Protein AF-A0A2M7EI21-F1 (afdb_monomer_lite)

Sequence (70 aa):
MLIVLVDYGFWAVQLNHFMVVVGYNGDGVIVNSGKDKGKFIPEGAFIKTWEKTKFWTLLIKKSESSLMNR

pLDDT: mean 92.83, std 11.3, range [51.53, 98.62]

Radius of gyration: 15.03 Å; chains: 1; bounding box: 44×24×40 Å

Secondary structure (DSSP, 8-state):
-EEEEEE--BTTB--EEEEEEEEE-SSEEEEEETTEEEEEEEHHHHHHHHHTTTT-EEE------SSS--

Structure (mmCIF, N/CA/C/O backbone):
data_AF-A0A2M7EI21-F1
#
_entry.id   AF-A0A2M7EI21-F1
#
loop_
_atom_site.group_PDB
_atom_site.id
_atom_site.type_symbol
_atom_site.label_atom_id
_atom_site.label_alt_id
_atom_site.label_comp_id
_atom_site.label_asym_id
_atom_site.label_entity_id
_atom_site.label_seq_id
_atom_site.pdbx_PDB_ins_code
_atom_site.Cartn_x
_atom_site.Cartn_y
_atom_site.Cartn_z
_atom_site.occupancy
_atom_site.B_iso_or_equiv
_atom_site.auth_seq_id
_atom_site.auth_comp_id
_atom_site.auth_asym_id
_atom_site.auth_atom_id
_atom_site.pdbx_PDB_model_num
ATOM 1 N N . MET A 1 1 ? -10.813 -0.970 9.310 1.00 94.12 1 MET A N 1
ATOM 2 C CA . MET A 1 1 ? -10.102 -0.052 8.393 1.00 94.12 1 MET A CA 1
ATOM 3 C C . MET A 1 1 ? -8.692 -0.573 8.193 1.00 94.12 1 MET A C 1
ATOM 5 O O . MET A 1 1 ? -8.060 -0.907 9.188 1.00 94.12 1 MET A O 1
ATOM 9 N N . LEU A 1 2 ? -8.231 -0.671 6.946 1.00 97.88 2 LEU A N 1
ATOM 10 C CA . LEU A 1 2 ? -6.887 -1.138 6.613 1.00 97.88 2 LEU A CA 1
ATOM 11 C C . LEU A 1 2 ? -6.079 0.032 6.047 1.00 97.88 2 LEU A C 1
ATOM 13 O O . LEU A 1 2 ? -6.469 0.613 5.037 1.00 97.88 2 LEU A O 1
ATOM 17 N N . ILE A 1 3 ? -4.989 0.392 6.717 1.00 98.50 3 ILE A N 1
ATOM 18 C CA . ILE A 1 3 ? -4.040 1.407 6.255 1.00 98.50 3 ILE A CA 1
ATOM 19 C C . ILE A 1 3 ? -2.772 0.685 5.825 1.00 98.50 3 ILE A C 1
ATOM 21 O O . ILE A 1 3 ? -2.279 -0.176 6.552 1.00 98.50 3 ILE A O 1
ATOM 25 N N . VAL A 1 4 ? -2.236 1.051 4.670 1.00 98.62 4 VAL A N 1
ATOM 26 C CA . VAL A 1 4 ? -0.977 0.508 4.152 1.00 98.62 4 VAL A CA 1
ATOM 27 C C . VAL A 1 4 ? 0.001 1.641 3.892 1.00 98.62 4 VAL A C 1
ATOM 29 O O . VAL A 1 4 ? -0.403 2.766 3.583 1.00 98.62 4 VAL A O 1
ATOM 32 N N . LEU A 1 5 ? 1.285 1.333 4.032 1.00 98.62 5 LEU A N 1
ATOM 33 C CA . LEU A 1 5 ? 2.383 2.209 3.647 1.00 98.62 5 LEU A CA 1
ATOM 34 C C . LEU A 1 5 ? 2.968 1.669 2.349 1.00 98.62 5 LEU A C 1
ATOM 36 O O . LEU A 1 5 ? 3.337 0.501 2.296 1.00 98.62 5 LEU A O 1
ATOM 40 N N . VAL A 1 6 ? 3.087 2.502 1.324 1.00 98.25 6 VAL A N 1
ATOM 41 C CA . VAL A 1 6 ? 3.761 2.138 0.072 1.00 98.25 6 VAL A CA 1
ATOM 42 C C . VAL A 1 6 ? 4.918 3.087 -0.204 1.00 98.25 6 VAL A C 1
ATOM 44 O O . VAL A 1 6 ? 4.924 4.210 0.298 1.00 98.25 6 VAL A O 1
ATOM 47 N N . ASP A 1 7 ? 5.861 2.654 -1.036 1.00 98.06 7 ASP A N 1
ATOM 48 C CA . ASP A 1 7 ? 6.978 3.480 -1.487 1.00 98.06 7 ASP A CA 1
ATOM 49 C C . ASP A 1 7 ? 6.962 3.651 -3.018 1.00 98.06 7 ASP A C 1
ATOM 51 O O . ASP A 1 7 ? 7.209 2.718 -3.798 1.00 98.06 7 ASP A O 1
ATOM 55 N N . TYR A 1 8 ? 6.679 4.877 -3.463 1.00 95.88 8 TYR A N 1
ATOM 56 C CA . TYR A 1 8 ? 6.722 5.266 -4.878 1.00 95.88 8 TYR A CA 1
ATOM 57 C C . TYR A 1 8 ? 8.121 5.667 -5.361 1.00 95.88 8 TYR A C 1
ATOM 59 O O . TYR A 1 8 ? 8.300 6.000 -6.531 1.00 95.88 8 TYR A O 1
ATOM 67 N N . GLY A 1 9 ? 9.110 5.628 -4.475 1.00 92.62 9 GLY A N 1
ATOM 68 C CA . GLY A 1 9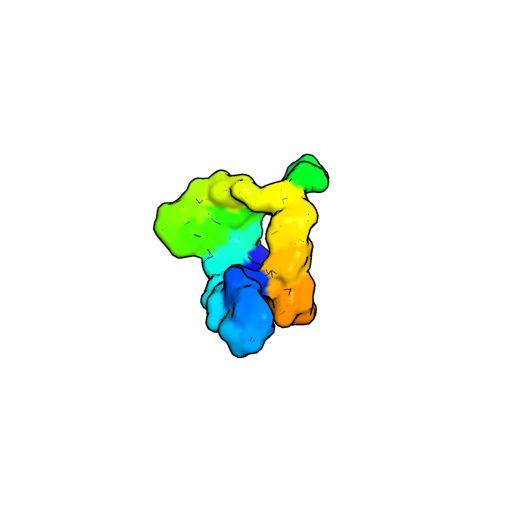 ? 10.486 6.003 -4.730 1.00 92.62 9 GLY A CA 1
ATOM 69 C C . GLY A 1 9 ? 11.197 5.106 -5.742 1.00 92.62 9 GLY A C 1
ATOM 70 O O . GLY A 1 9 ? 10.732 4.015 -6.101 1.00 92.62 9 GLY A O 1
ATOM 71 N N . PHE A 1 10 ? 12.349 5.567 -6.214 1.00 90.56 10 PHE A N 1
ATOM 72 C CA . PHE A 1 10 ? 13.181 4.863 -7.185 1.00 90.56 10 PHE A CA 1
ATOM 73 C C . PHE A 1 10 ? 14.649 4.907 -6.753 1.00 90.56 10 PHE A C 1
ATOM 75 O O . PHE A 1 10 ? 15.132 5.930 -6.264 1.00 90.56 10 PHE A O 1
ATOM 82 N N . TRP A 1 11 ? 15.358 3.791 -6.949 1.00 86.75 11 TRP A N 1
ATOM 83 C CA . TRP A 1 11 ? 16.745 3.596 -6.510 1.00 86.75 11 TRP A CA 1
ATOM 84 C C . TRP A 1 11 ? 16.937 3.891 -5.014 1.00 86.75 11 TRP A C 1
ATOM 86 O O . TRP A 1 11 ? 16.414 3.156 -4.184 1.00 86.75 11 TRP A O 1
ATOM 96 N N . ALA A 1 12 ? 17.694 4.935 -4.670 1.00 89.50 12 ALA A N 1
ATOM 97 C CA . ALA A 1 12 ? 18.030 5.296 -3.297 1.00 89.50 12 ALA A CA 1
ATOM 98 C C . ALA A 1 12 ? 17.057 6.320 -2.680 1.00 89.50 12 ALA A C 1
ATOM 100 O O . ALA A 1 12 ? 17.218 6.688 -1.519 1.00 89.50 12 ALA A O 1
ATOM 101 N N . VAL A 1 13 ? 16.064 6.801 -3.437 1.00 91.12 13 VAL A N 1
ATOM 102 C CA . VAL A 1 13 ? 15.093 7.797 -2.965 1.00 91.12 13 VAL A CA 1
ATOM 103 C C . VAL A 1 13 ? 13.812 7.089 -2.547 1.00 91.12 13 VAL A C 1
ATOM 105 O O . VAL A 1 13 ? 13.215 6.398 -3.368 1.00 91.12 13 VAL A O 1
ATOM 108 N N . GLN A 1 14 ? 13.371 7.300 -1.305 1.00 92.94 14 GLN A N 1
ATOM 109 C CA . GLN A 1 14 ? 12.072 6.834 -0.805 1.00 92.94 14 GLN A CA 1
ATOM 110 C C . GLN A 1 14 ? 11.016 7.933 -0.967 1.00 92.94 14 GLN A C 1
ATOM 112 O O . GLN A 1 14 ? 11.257 9.091 -0.628 1.00 92.94 14 GLN A O 1
ATOM 117 N N . LEU A 1 15 ? 9.830 7.558 -1.441 1.00 96.44 15 LEU A N 1
ATOM 118 C CA . LEU A 1 15 ? 8.634 8.400 -1.517 1.00 96.44 15 LEU A CA 1
ATOM 119 C C . LEU A 1 15 ? 7.482 7.666 -0.827 1.00 96.44 15 LEU A C 1
ATOM 121 O O . LEU A 1 15 ? 6.550 7.165 -1.462 1.00 96.44 15 LEU A O 1
ATOM 125 N N . ASN A 1 16 ? 7.603 7.585 0.495 1.00 97.12 16 ASN A N 1
ATOM 126 C CA . ASN A 1 16 ? 6.661 6.913 1.377 1.00 97.12 16 ASN A CA 1
AT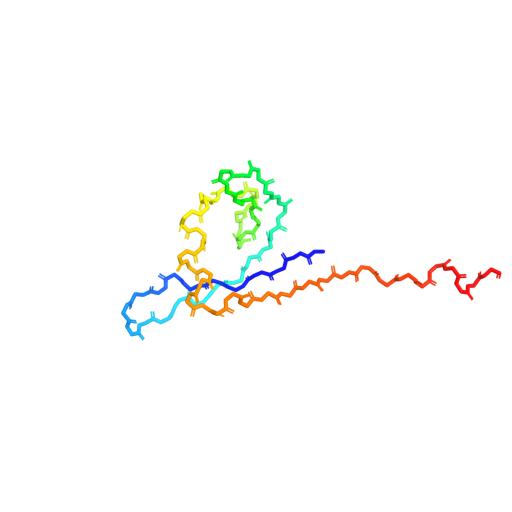OM 127 C C . ASN A 1 16 ? 5.294 7.604 1.374 1.00 97.12 16 ASN A C 1
ATOM 129 O O . ASN A 1 16 ? 5.197 8.824 1.509 1.00 97.12 16 ASN A O 1
ATOM 133 N N . HIS A 1 17 ? 4.231 6.809 1.266 1.00 97.38 17 HIS A N 1
ATOM 134 C CA . HIS A 1 17 ? 2.860 7.301 1.194 1.00 97.38 17 HIS A CA 1
ATOM 135 C C . HIS A 1 17 ? 1.882 6.348 1.881 1.00 97.38 17 HIS A C 1
ATOM 137 O O . HIS A 1 17 ? 1.867 5.149 1.597 1.00 97.38 17 HIS A O 1
ATOM 143 N N . PHE A 1 18 ? 1.035 6.882 2.762 1.00 98.19 18 PHE A N 1
ATOM 144 C CA . PHE A 1 18 ? -0.045 6.117 3.386 1.00 98.19 18 PH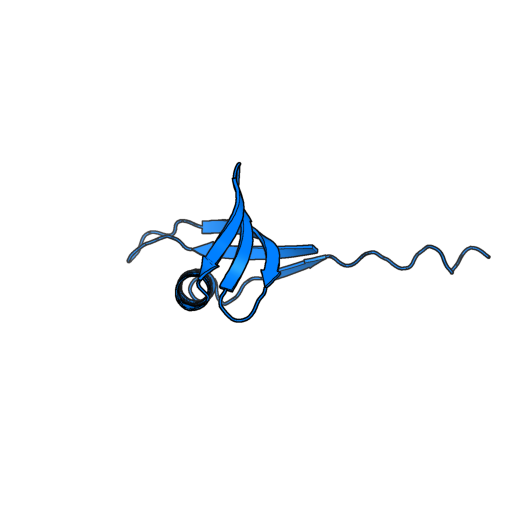E A CA 1
ATOM 145 C C . PHE A 1 18 ? -1.328 6.196 2.559 1.00 98.19 18 PHE A C 1
ATOM 147 O O . PHE A 1 18 ? -1.709 7.256 2.060 1.00 98.19 18 PHE A O 1
ATOM 154 N N . MET A 1 19 ? -2.048 5.080 2.480 1.00 98.25 19 MET A N 1
ATOM 155 C CA . MET A 1 19 ? -3.379 5.019 1.874 1.00 98.25 19 MET A CA 1
ATOM 156 C C . MET A 1 19 ? -4.299 4.084 2.658 1.00 98.25 19 MET A C 1
ATOM 158 O O . MET A 1 19 ? -3.841 3.195 3.377 1.00 98.25 19 MET A O 1
ATOM 162 N N . VAL A 1 20 ? -5.607 4.282 2.506 1.00 98.50 20 VAL A N 1
ATOM 163 C CA . VAL A 1 20 ? -6.631 3.421 3.107 1.00 98.50 20 VAL A CA 1
ATOM 164 C C . VAL A 1 20 ? -7.160 2.476 2.042 1.00 98.50 20 VAL A C 1
ATOM 166 O O . VAL A 1 20 ? -7.731 2.939 1.056 1.00 98.50 20 VAL A O 1
ATOM 169 N N . VAL A 1 21 ? -7.021 1.170 2.247 1.00 98.25 21 VAL A N 1
ATOM 170 C CA . VAL A 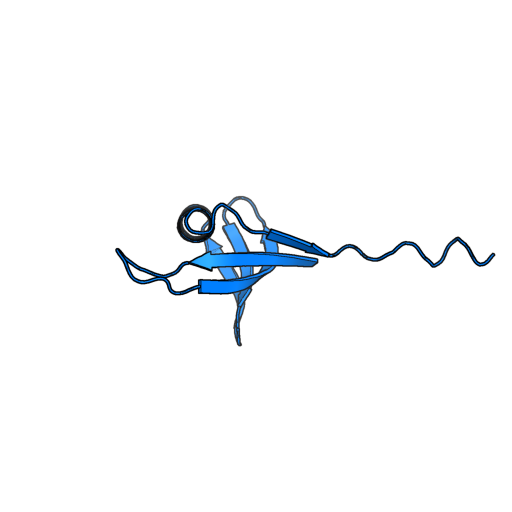1 21 ? -7.646 0.165 1.380 1.00 98.25 21 VAL A CA 1
ATOM 171 C C . VAL A 1 21 ? -9.121 0.051 1.753 1.00 98.25 21 VAL A C 1
ATOM 173 O O . VAL A 1 21 ? -9.465 -0.179 2.916 1.00 98.25 21 VAL A O 1
ATOM 176 N N . VAL A 1 22 ? -9.993 0.237 0.764 1.00 97.94 22 VAL A N 1
ATOM 177 C CA . VAL A 1 22 ? -11.457 0.204 0.919 1.00 97.94 22 VAL A CA 1
ATOM 178 C C . VAL A 1 22 ? -12.122 -0.921 0.123 1.00 97.94 22 VAL A C 1
ATOM 180 O O . VAL A 1 22 ? -13.303 -1.179 0.326 1.00 97.94 22 VAL A O 1
ATOM 183 N N . GLY A 1 23 ? -11.378 -1.621 -0.737 1.00 97.56 23 GLY A N 1
ATOM 184 C CA . GLY A 1 23 ? -11.858 -2.799 -1.459 1.00 97.56 23 GLY A CA 1
ATOM 185 C C . GLY A 1 23 ? -10.736 -3.555 -2.173 1.00 97.56 23 GLY A C 1
ATOM 186 O O . GLY A 1 23 ? -9.641 -3.023 -2.355 1.00 97.56 23 GLY A O 1
ATOM 187 N N . TYR A 1 24 ? -11.029 -4.789 -2.578 1.00 97.00 24 TYR A N 1
ATOM 188 C CA . TYR A 1 24 ? -10.184 -5.660 -3.400 1.00 97.00 24 TYR A CA 1
ATOM 189 C C . TYR A 1 24 ? -11.094 -6.544 -4.257 1.00 97.00 24 TYR A C 1
ATOM 191 O O . TYR A 1 24 ? -12.126 -7.000 -3.761 1.00 97.00 24 TYR A O 1
ATOM 199 N N . ASN A 1 25 ? -10.739 -6.768 -5.522 1.00 92.38 25 ASN A N 1
ATOM 200 C CA . ASN A 1 25 ? -11.557 -7.553 -6.455 1.00 92.38 25 ASN A CA 1
ATOM 201 C C . ASN A 1 25 ? -10.763 -8.579 -7.286 1.00 92.38 25 ASN A C 1
ATOM 203 O O . ASN A 1 25 ? -11.219 -8.961 -8.356 1.00 92.38 25 ASN A O 1
ATOM 207 N N . GLY A 1 26 ? -9.597 -9.032 -6.820 1.00 91.88 26 GLY A N 1
ATOM 208 C CA . GLY A 1 26 ? -8.745 -9.977 -7.559 1.00 91.88 26 GLY A CA 1
ATOM 209 C C . GLY A 1 26 ? -7.824 -9.297 -8.573 1.00 91.88 26 GLY A C 1
ATOM 210 O O . GLY A 1 26 ? -6.649 -9.625 -8.641 1.00 91.88 26 GLY A O 1
ATOM 211 N N . ASP A 1 27 ? -8.316 -8.282 -9.284 1.00 96.94 27 ASP A N 1
ATOM 212 C CA . ASP A 1 27 ? -7.520 -7.531 -10.267 1.00 96.94 27 ASP A CA 1
ATOM 213 C C . ASP A 1 27 ? -6.685 -6.406 -9.630 1.00 96.94 27 ASP A C 1
ATOM 215 O O . ASP A 1 27 ? -5.749 -5.864 -10.231 1.00 96.94 27 ASP A O 1
ATOM 219 N N . GLY A 1 28 ? -7.030 -6.011 -8.403 1.00 97.94 28 GLY A N 1
ATOM 220 C CA . GLY A 1 28 ? -6.341 -4.952 -7.684 1.00 97.94 28 GLY A CA 1
ATOM 221 C C . GLY A 1 28 ? -7.083 -4.455 -6.453 1.00 97.94 28 GLY A C 1
ATOM 222 O O . GLY A 1 28 ? -8.070 -5.037 -5.998 1.00 97.94 28 GLY A O 1
ATOM 223 N N . VAL A 1 29 ? -6.582 -3.350 -5.904 1.00 98.31 29 VAL A N 1
ATOM 224 C CA . VAL A 1 29 ? -7.123 -2.705 -4.704 1.00 98.31 29 VAL A CA 1
ATOM 225 C C . VAL A 1 29 ? -7.804 -1.389 -5.047 1.00 98.31 29 VAL A C 1
ATOM 227 O O . VAL A 1 29 ? -7.367 -0.643 -5.922 1.00 98.31 29 VAL A O 1
ATOM 230 N N . ILE A 1 30 ? -8.861 -1.074 -4.308 1.00 98.50 30 ILE A N 1
ATOM 231 C CA . ILE A 1 30 ? -9.516 0.232 -4.329 1.00 98.50 30 ILE A CA 1
ATOM 232 C C . ILE A 1 30 ? -9.080 0.967 -3.067 1.00 98.50 30 ILE A C 1
ATOM 234 O O . ILE A 1 30 ? -9.228 0.443 -1.959 1.00 98.50 30 ILE A O 1
ATOM 238 N N . VAL A 1 31 ? -8.535 2.172 -3.223 1.00 98.44 31 VAL A N 1
ATOM 239 C CA . VAL A 1 31 ? -7.927 2.931 -2.127 1.00 98.44 31 VAL A CA 1
ATOM 240 C C . VAL A 1 31 ? -8.418 4.372 -2.066 1.00 98.44 31 VAL A C 1
ATOM 242 O O . VAL A 1 31 ? -8.725 5.000 -3.079 1.00 98.44 31 VAL A O 1
ATOM 245 N N . ASN A 1 32 ? -8.426 4.928 -0.859 1.00 98.44 32 ASN A N 1
ATOM 246 C CA . ASN A 1 32 ? -8.431 6.371 -0.653 1.00 98.44 32 ASN A CA 1
ATOM 247 C C . ASN A 1 32 ? -6.987 6.828 -0.421 1.00 98.44 32 ASN A C 1
ATOM 249 O O . ASN A 1 32 ? -6.318 6.346 0.496 1.00 98.44 32 ASN A O 1
ATOM 253 N N . SER A 1 33 ? -6.507 7.747 -1.256 1.00 96.56 33 SER A N 1
ATOM 254 C CA . SER A 1 33 ? -5.111 8.178 -1.325 1.00 96.56 33 SER A CA 1
ATOM 255 C C . SER A 1 33 ? -5.034 9.701 -1.445 1.00 96.56 33 SER A C 1
ATOM 257 O O . SER A 1 33 ? -5.292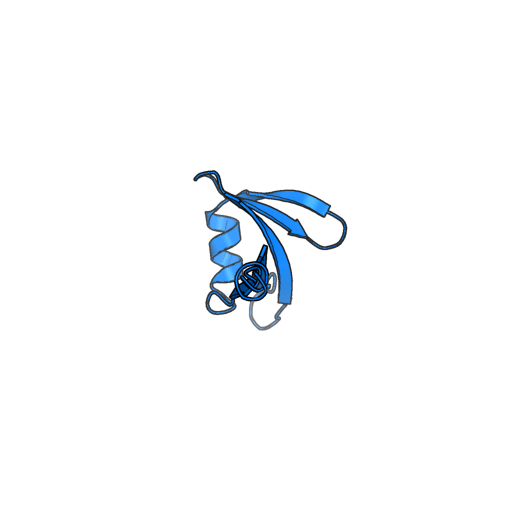 10.263 -2.507 1.00 96.56 33 SER A O 1
ATOM 259 N N . GLY A 1 34 ? -4.643 10.386 -0.368 1.00 93.31 34 GLY A N 1
ATOM 260 C CA . GLY A 1 34 ? -4.613 11.851 -0.345 1.00 93.31 34 GLY A CA 1
ATOM 261 C C . GLY A 1 34 ? -5.997 12.446 -0.626 1.00 93.31 34 GLY A C 1
ATOM 262 O O . GLY A 1 34 ? -6.937 12.209 0.132 1.00 93.31 34 GLY A O 1
ATOM 263 N N . LYS A 1 35 ? -6.121 13.215 -1.715 1.00 94.12 35 LYS A N 1
ATOM 264 C CA . LYS A 1 35 ? -7.397 13.807 -2.162 1.00 94.12 35 LYS A CA 1
ATOM 265 C C . LYS A 1 35 ? -8.224 12.870 -3.055 1.00 94.12 35 LYS A C 1
ATOM 267 O O . LYS A 1 35 ? -9.408 13.135 -3.253 1.00 94.12 35 LYS A O 1
ATOM 272 N N . ASP A 1 36 ? -7.637 11.776 -3.539 1.00 96.88 36 ASP A N 1
ATOM 273 C CA . ASP A 1 36 ? -8.292 10.839 -4.449 1.00 96.88 36 ASP A CA 1
ATOM 274 C C . ASP A 1 36 ? -9.044 9.767 -3.653 1.00 96.88 36 ASP A C 1
ATOM 276 O O . ASP A 1 36 ? -8.445 8.997 -2.895 1.00 96.88 36 ASP A O 1
ATOM 280 N N . LYS A 1 37 ? -10.365 9.698 -3.827 1.00 97.31 37 LYS A N 1
ATOM 281 C CA . LYS A 1 37 ? -11.212 8.658 -3.226 1.00 97.31 37 LYS A CA 1
ATOM 282 C C . LYS A 1 37 ? -11.531 7.573 -4.249 1.00 97.31 37 LYS A C 1
ATOM 284 O O . LYS A 1 37 ? -11.778 7.886 -5.408 1.00 97.31 37 LYS A O 1
ATOM 289 N N . GLY A 1 38 ? -11.568 6.315 -3.811 1.00 97.19 38 GLY A N 1
ATOM 290 C CA . GLY A 1 38 ? -11.972 5.185 -4.656 1.00 97.19 38 GLY A CA 1
ATOM 291 C C . GLY A 1 38 ? -11.031 4.897 -5.830 1.00 97.19 38 GLY A C 1
ATOM 292 O O . GLY A 1 38 ? -11.462 4.354 -6.843 1.00 97.19 38 GLY A O 1
ATOM 293 N N . LYS A 1 39 ? -9.753 5.269 -5.722 1.00 97.75 39 LYS A N 1
ATOM 294 C CA . LYS A 1 39 ? -8.753 5.036 -6.766 1.00 97.75 39 LYS A CA 1
ATOM 295 C C . LYS A 1 39 ? -8.466 3.541 -6.889 1.00 97.75 39 LYS A C 1
ATOM 297 O O . LYS A 1 39 ? -8.092 2.913 -5.903 1.00 97.75 39 LYS A O 1
ATOM 302 N N . PHE A 1 40 ? -8.582 2.988 -8.093 1.00 98.06 40 PHE A N 1
ATOM 303 C CA . PHE A 1 40 ? -8.158 1.619 -8.381 1.00 98.06 40 PHE A CA 1
ATOM 304 C C . PHE A 1 40 ? -6.647 1.558 -8.650 1.00 98.06 40 PHE A C 1
ATOM 306 O O . PHE A 1 40 ? -6.107 2.395 -9.377 1.00 98.06 40 PHE A O 1
ATOM 313 N N . ILE A 1 41 ? -5.967 0.569 -8.069 1.00 98.12 41 ILE A N 1
ATOM 314 C CA . ILE A 1 41 ? -4.559 0.253 -8.323 1.00 98.12 41 ILE A CA 1
ATOM 315 C C . ILE A 1 41 ? -4.473 -1.233 -8.697 1.00 98.12 41 ILE A C 1
ATOM 317 O O . ILE A 1 41 ? -4.840 -2.068 -7.866 1.00 98.12 41 ILE A O 1
ATOM 321 N N . PRO A 1 42 ? -3.969 -1.577 -9.899 1.00 98.44 42 PRO A N 1
ATOM 322 C CA . PRO A 1 42 ? -3.769 -2.967 -10.302 1.00 98.44 42 PRO A CA 1
ATOM 323 C C . PRO A 1 42 ? -2.870 -3.725 -9.323 1.00 98.44 42 PRO A C 1
ATOM 325 O O . PRO A 1 42 ? -1.904 -3.154 -8.807 1.00 98.44 42 PRO A O 1
ATOM 328 N N . GLU A 1 43 ? -3.143 -5.012 -9.113 1.00 98.19 43 GLU A N 1
ATOM 329 C CA . GLU A 1 43 ? -2.467 -5.833 -8.101 1.00 98.19 43 GLU A CA 1
ATOM 330 C C . GLU A 1 43 ? -0.938 -5.766 -8.211 1.00 98.19 43 GLU A C 1
ATOM 332 O O . GLU A 1 43 ? -0.270 -5.360 -7.262 1.00 98.19 43 GLU A O 1
ATOM 337 N N . GLY A 1 44 ? -0.371 -6.050 -9.387 1.00 98.00 44 GLY A N 1
ATOM 338 C CA . GLY A 1 44 ? 1.083 -6.027 -9.575 1.00 98.00 44 GLY A CA 1
ATOM 339 C C . GLY A 1 44 ? 1.723 -4.660 -9.292 1.00 98.00 44 GLY A C 1
ATOM 340 O O . GLY A 1 44 ? 2.828 -4.586 -8.752 1.00 98.00 44 GLY A O 1
ATOM 341 N N . ALA A 1 45 ? 1.023 -3.563 -9.601 1.00 97.88 45 ALA A N 1
ATOM 342 C CA . ALA A 1 45 ? 1.503 -2.213 -9.307 1.00 97.88 45 ALA A CA 1
ATOM 343 C C . ALA A 1 45 ? 1.452 -1.904 -7.803 1.00 97.88 45 ALA A C 1
ATOM 345 O O . ALA A 1 45 ? 2.365 -1.266 -7.277 1.00 97.88 45 ALA A O 1
ATOM 346 N N . PHE A 1 46 ? 0.408 -2.374 -7.118 1.00 97.94 46 PHE A N 1
ATOM 347 C CA . PHE A 1 46 ? 0.255 -2.234 -5.674 1.00 97.94 46 PHE A CA 1
ATOM 348 C C . PHE A 1 46 ? 1.292 -3.063 -4.905 1.00 97.94 46 PHE A C 1
ATOM 350 O O . PHE A 1 46 ? 2.003 -2.523 -4.060 1.00 97.94 46 PHE A O 1
ATOM 357 N N . ILE A 1 47 ? 1.439 -4.350 -5.239 1.00 98.12 47 ILE A N 1
ATOM 358 C CA . ILE A 1 47 ? 2.409 -5.248 -4.597 1.00 98.12 47 ILE A CA 1
ATOM 359 C C . ILE A 1 47 ? 3.826 -4.687 -4.722 1.00 98.12 47 ILE A C 1
ATOM 361 O O . ILE A 1 47 ? 4.537 -4.605 -3.726 1.00 98.12 47 ILE A O 1
ATOM 365 N N . LYS A 1 48 ? 4.211 -4.195 -5.906 1.00 97.88 48 LYS A N 1
ATOM 366 C CA . LYS A 1 48 ? 5.547 -3.631 -6.146 1.00 97.88 48 LYS A CA 1
ATOM 367 C C . LYS A 1 48 ? 5.894 -2.446 -5.236 1.00 97.88 48 LYS A C 1
ATOM 369 O O . LYS A 1 48 ? 7.062 -2.257 -4.898 1.00 97.88 48 LYS A O 1
ATOM 374 N N . THR A 1 49 ? 4.929 -1.596 -4.889 1.00 97.94 49 THR A N 1
ATOM 375 C CA . THR A 1 49 ? 5.177 -0.426 -4.027 1.00 97.94 49 THR A CA 1
ATOM 376 C C . THR A 1 49 ? 5.044 -0.770 -2.545 1.00 97.94 49 THR A C 1
ATOM 378 O O . THR A 1 49 ? 5.743 -0.183 -1.721 1.00 97.94 49 THR A O 1
ATOM 381 N N . TRP A 1 50 ? 4.197 -1.739 -2.200 1.00 98.31 50 TRP A N 1
ATOM 382 C CA . TRP A 1 50 ? 3.993 -2.224 -0.835 1.00 98.31 50 TRP A CA 1
ATOM 383 C C . TRP A 1 50 ? 5.118 -3.158 -0.354 1.00 98.31 50 TRP A C 1
ATOM 385 O O . TRP A 1 50 ? 5.513 -3.124 0.809 1.00 98.31 50 TRP A O 1
ATOM 395 N N . GLU A 1 51 ? 5.714 -3.947 -1.247 1.00 98.19 51 GLU A N 1
ATOM 396 C CA . GLU A 1 51 ? 6.853 -4.818 -0.929 1.00 98.19 51 GLU A CA 1
ATOM 397 C C . GLU A 1 51 ? 8.080 -4.019 -0.466 1.00 98.19 51 GLU A C 1
ATOM 399 O O . GLU A 1 51 ? 8.758 -4.405 0.488 1.00 98.19 51 GLU A O 1
ATOM 404 N N . LYS A 1 52 ? 8.329 -2.848 -1.067 1.00 97.19 52 LYS A N 1
ATOM 405 C CA . LYS A 1 52 ? 9.431 -1.947 -0.678 1.00 97.19 52 LYS A CA 1
ATOM 406 C C . LYS A 1 52 ? 9.359 -1.490 0.778 1.00 97.19 52 LYS A C 1
ATOM 408 O O . LYS A 1 52 ? 10.382 -1.180 1.382 1.00 97.19 52 LYS A O 1
ATOM 413 N N . THR A 1 53 ? 8.162 -1.476 1.357 1.00 97.88 53 THR A N 1
ATOM 414 C CA . THR A 1 53 ? 7.918 -1.098 2.754 1.00 97.88 53 THR A CA 1
ATOM 415 C C . THR A 1 53 ? 7.761 -2.326 3.650 1.00 97.88 53 THR A C 1
ATOM 417 O O . THR A 1 53 ? 7.289 -2.218 4.782 1.00 97.88 53 THR A O 1
ATOM 420 N N . LYS A 1 54 ? 8.172 -3.505 3.159 1.00 97.81 54 LYS A N 1
ATOM 421 C CA . LYS A 1 54 ? 8.057 -4.803 3.837 1.00 97.81 54 LYS A CA 1
ATOM 422 C C . LYS A 1 54 ? 6.615 -5.130 4.219 1.00 97.81 54 LYS A C 1
ATOM 424 O O . LYS A 1 54 ? 6.359 -5.653 5.302 1.00 97.81 54 LYS A O 1
ATOM 429 N N . PHE A 1 55 ? 5.680 -4.792 3.332 1.00 98.25 55 PHE A N 1
ATOM 430 C CA . PHE A 1 55 ? 4.252 -5.035 3.510 1.00 98.25 55 PHE A CA 1
ATOM 431 C C . PHE A 1 55 ? 3.662 -4.376 4.767 1.00 98.25 55 PHE A C 1
ATOM 433 O O . PHE A 1 55 ? 2.700 -4.880 5.361 1.00 98.25 55 PHE A O 1
ATOM 440 N N . TRP A 1 56 ? 4.217 -3.234 5.192 1.00 98.62 56 TRP A N 1
ATOM 441 C CA . TRP A 1 56 ? 3.740 -2.545 6.388 1.00 98.62 56 TRP A CA 1
ATOM 442 C C . TRP A 1 56 ? 2.246 -2.239 6.283 1.00 98.62 56 TRP A C 1
ATOM 444 O O . TRP A 1 56 ? 1.753 -1.731 5.268 1.00 98.62 56 TRP A O 1
ATOM 454 N N . THR A 1 57 ? 1.528 -2.569 7.354 1.00 98.56 57 THR A N 1
ATOM 455 C CA . THR A 1 57 ? 0.071 -2.518 7.413 1.00 98.56 57 THR A CA 1
ATOM 456 C C . THR A 1 57 ? -0.395 -2.223 8.827 1.00 98.56 57 THR A C 1
ATOM 458 O O . THR A 1 57 ? 0.138 -2.766 9.793 1.00 98.56 57 THR A O 1
ATOM 461 N N . LEU A 1 58 ? -1.455 -1.429 8.940 1.00 98.38 58 LEU A N 1
ATOM 462 C CA . LEU A 1 58 ? -2.194 -1.216 10.173 1.00 98.38 58 LEU A CA 1
ATOM 463 C C . LEU A 1 58 ? -3.660 -1.600 9.968 1.00 98.38 58 LEU A C 1
ATOM 465 O O . LEU A 1 58 ? -4.393 -0.977 9.196 1.00 98.38 58 LEU A O 1
ATOM 469 N N . LEU A 1 59 ? -4.099 -2.619 10.705 1.00 97.44 59 LEU A N 1
ATOM 470 C CA . LEU A 1 59 ? -5.493 -3.036 10.761 1.00 97.44 59 LEU A CA 1
ATOM 471 C C . LEU A 1 59 ? -6.159 -2.453 12.009 1.00 97.44 59 LEU A C 1
ATOM 473 O O . LEU A 1 59 ? -5.882 -2.871 13.129 1.00 97.44 59 LEU A O 1
ATOM 477 N N . ILE A 1 60 ? -7.088 -1.522 11.806 1.00 95.62 60 ILE A N 1
ATOM 478 C CA . ILE A 1 60 ? -7.917 -0.957 12.874 1.00 95.62 60 ILE A CA 1
ATOM 479 C C . ILE A 1 60 ? -9.256 -1.690 12.885 1.00 95.62 60 ILE A C 1
ATOM 481 O O . ILE A 1 60 ? -10.015 -1.639 11.906 1.00 95.62 60 ILE A O 1
ATOM 485 N N . LYS A 1 61 ? -9.550 -2.353 14.005 1.00 95.06 61 LYS A N 1
ATOM 486 C CA . LYS A 1 61 ? -10.836 -2.999 14.287 1.00 95.06 61 LYS A CA 1
ATOM 487 C C . LYS A 1 61 ? -11.606 -2.174 15.313 1.00 95.06 61 LYS A C 1
ATOM 489 O O . LYS A 1 61 ? -11.011 -1.548 16.186 1.00 95.06 61 LYS A O 1
ATOM 494 N N . LYS A 1 62 ? -12.934 -2.167 15.202 1.00 91.56 62 LYS A N 1
ATOM 495 C CA . LYS A 1 62 ? -13.791 -1.605 16.247 1.00 91.56 62 LYS A CA 1
ATOM 496 C C . LYS A 1 62 ? -13.623 -2.460 17.508 1.00 91.56 62 LYS A C 1
ATOM 498 O O . LYS A 1 62 ? -13.625 -3.682 17.410 1.00 91.56 62 LYS A O 1
ATOM 503 N N . SER A 1 63 ? -13.473 -1.817 18.660 1.00 84.12 63 SER A N 1
ATOM 504 C CA . SER A 1 63 ? -13.540 -2.499 19.954 1.00 84.12 63 SER A CA 1
ATOM 505 C C . SER A 1 63 ? -14.987 -2.923 20.231 1.00 84.12 63 SER A C 1
ATOM 507 O O . SER A 1 63 ? -15.906 -2.109 20.094 1.00 84.12 63 SER A O 1
ATOM 509 N N . GLU A 1 64 ? -15.205 -4.183 20.603 1.00 73.25 64 GLU A N 1
ATOM 510 C CA 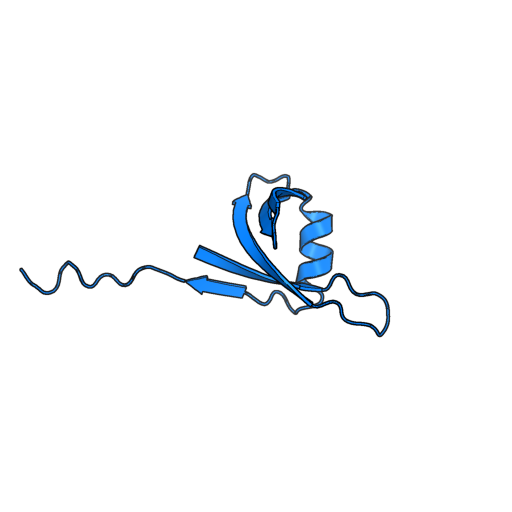. GLU A 1 64 ? -16.503 -4.689 21.060 1.00 73.25 64 GLU A CA 1
ATOM 511 C C . GLU A 1 64 ? -16.753 -4.283 22.520 1.00 73.25 64 GLU A C 1
ATOM 513 O O . GLU A 1 64 ? -16.784 -5.106 23.425 1.00 73.25 64 GLU A O 1
ATOM 518 N N . SER A 1 65 ? -16.927 -2.987 22.778 1.00 64.81 65 SER A N 1
ATOM 519 C CA . SER A 1 65 ? -17.245 -2.476 24.120 1.00 64.81 65 SER A CA 1
ATOM 520 C C . SER A 1 65 ? -18.749 -2.316 24.385 1.00 64.81 65 SER A C 1
ATOM 522 O O . SER A 1 65 ? -19.137 -1.853 25.453 1.00 64.81 65 SER A O 1
ATOM 524 N N . SER A 1 66 ? -19.627 -2.709 23.452 1.00 60.03 66 SER A N 1
ATOM 525 C CA . SER A 1 66 ? -21.085 -2.543 23.599 1.00 60.03 66 SER A CA 1
ATOM 526 C C . SER A 1 66 ? -21.817 -3.730 24.237 1.00 60.03 66 SER A C 1
ATOM 528 O O . SER A 1 66 ? -23.035 -3.664 24.377 1.00 60.03 66 SER A O 1
ATOM 530 N N . LEU A 1 67 ? -21.115 -4.810 24.603 1.00 61.03 67 LEU A N 1
ATOM 531 C CA . LEU A 1 67 ? -21.717 -6.002 25.225 1.00 61.03 67 LEU A CA 1
ATOM 532 C C . LEU A 1 67 ? -21.376 -6.175 26.715 1.00 61.03 67 LEU A C 1
ATOM 534 O O . LEU A 1 67 ? -21.924 -7.066 27.346 1.00 61.03 67 LEU A O 1
ATOM 538 N N . MET A 1 68 ? -20.529 -5.317 27.295 1.00 58.53 68 MET A N 1
ATOM 539 C CA . MET A 1 68 ? -20.145 -5.391 28.718 1.00 58.53 68 MET A CA 1
ATOM 540 C C . MET A 1 68 ? -20.969 -4.484 29.653 1.00 58.53 68 MET A C 1
ATOM 542 O O . MET A 1 68 ? -20.724 -4.482 30.852 1.00 58.53 68 MET A O 1
ATOM 546 N N . ASN A 1 69 ? -21.958 -3.751 29.126 1.00 55.31 69 ASN A N 1
ATOM 547 C CA . ASN A 1 69 ? -22.865 -2.892 29.902 1.00 55.31 69 ASN A CA 1
ATOM 548 C C . ASN A 1 69 ? -24.340 -3.291 29.687 1.00 55.31 69 ASN A C 1
ATOM 550 O O . ASN A 1 69 ? -25.161 -2.447 29.319 1.00 55.31 69 ASN A O 1
ATOM 554 N N . ARG A 1 70 ? -24.674 -4.576 29.838 1.00 51.53 70 ARG A N 1
ATOM 555 C CA . ARG A 1 70 ? -26.062 -5.054 29.915 1.00 51.53 70 ARG A CA 1
ATOM 556 C C . ARG A 1 70 ? -26.228 -5.998 31.088 1.00 51.53 70 ARG A C 1
ATOM 558 O O . ARG A 1 70 ? -25.313 -6.826 31.275 1.00 51.53 70 ARG A O 1
#

Foldseek 3Di:
DKKAWFFPDDDPDTDIFIWAFDDDDPQFTQIDGDPDHRDTDGNVRRCVGRVVVVVDMDDDDDDPPPPPPD